Protein AF-A0A367EKC7-F1 (afdb_monomer)

Foldseek 3Di:
DDDQD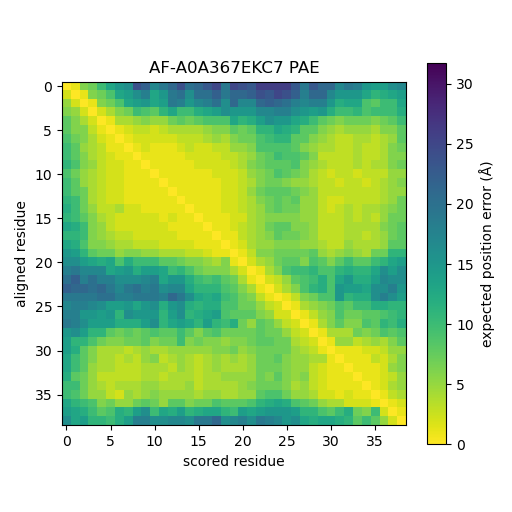QDDPVNCVVCVVVDDDPPPPDDDDPVSCVSSVND

Organism: NCBI:txid2800381

pLDDT: mean 75.49, std 11.44, range [44.78, 90.25]

Secondary structure (DSSP, 8-state):
----PPPPHHHHHHHGGGSPP-TTS-----HHHHHTT--

Structure (mmCIF, N/CA/C/O backbone):
data_AF-A0A367EKC7-F1
#
_entry.id   AF-A0A367EKC7-F1
#
loop_
_atom_site.group_PDB
_atom_site.id
_atom_site.type_symbol
_atom_site.label_atom_id
_atom_site.label_alt_id
_atom_site.label_comp_id
_atom_site.label_asym_id
_atom_site.label_entity_id
_atom_site.label_seq_id
_atom_site.pdbx_PDB_ins_code
_atom_site.Cartn_x
_atom_site.Cartn_y
_atom_site.Cartn_z
_atom_site.occupancy
_atom_site.B_iso_or_equiv
_atom_site.auth_seq_id
_atom_site.auth_comp_id
_atom_site.auth_asym_id
_atom_site.auth_atom_id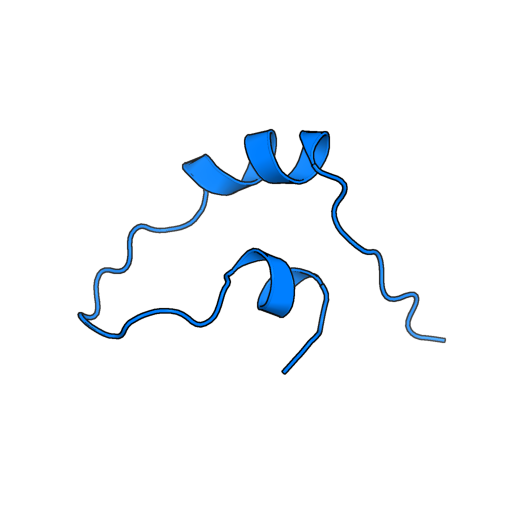
_atom_site.pdbx_PDB_model_num
ATOM 1 N N . MET A 1 1 ? -6.264 -9.296 -22.563 1.00 44.78 1 MET A N 1
ATOM 2 C CA . MET A 1 1 ? -5.183 -10.021 -21.860 1.00 44.78 1 MET A CA 1
ATOM 3 C C . MET A 1 1 ? -4.853 -9.227 -20.603 1.00 44.78 1 MET A C 1
ATOM 5 O O . MET A 1 1 ? -4.259 -8.166 -20.722 1.00 44.78 1 MET A O 1
ATOM 9 N N . ILE A 1 2 ? -5.333 -9.643 -19.427 1.00 54.16 2 ILE A N 1
ATOM 10 C CA . ILE A 1 2 ? -4.997 -8.951 -18.172 1.00 54.16 2 ILE A CA 1
ATOM 11 C C . ILE A 1 2 ? -3.582 -9.398 -17.803 1.00 54.16 2 ILE A C 1
ATOM 13 O O . ILE A 1 2 ? -3.374 -10.554 -17.443 1.00 54.16 2 ILE A O 1
ATOM 17 N N . ARG A 1 3 ? -2.593 -8.515 -17.964 1.00 60.66 3 ARG A N 1
ATOM 18 C CA . ARG A 1 3 ? -1.248 -8.752 -17.433 1.00 60.66 3 ARG A CA 1
ATOM 19 C C . ARG A 1 3 ? -1.314 -8.512 -15.929 1.00 60.66 3 ARG A C 1
ATOM 21 O O . ARG A 1 3 ? -1.403 -7.367 -15.499 1.00 60.66 3 ARG A O 1
ATOM 28 N N . ARG A 1 4 ? -1.336 -9.588 -15.142 1.00 69.19 4 ARG A N 1
ATOM 29 C CA . ARG A 1 4 ? -1.230 -9.499 -13.683 1.00 69.19 4 ARG A CA 1
ATOM 30 C C . ARG A 1 4 ? 0.231 -9.201 -13.354 1.00 69.19 4 ARG A C 1
ATOM 32 O O . ARG A 1 4 ? 1.077 -10.073 -13.511 1.00 69.19 4 ARG A O 1
ATOM 39 N N . HIS A 1 5 ? 0.527 -7.951 -13.016 1.00 74.19 5 HIS A N 1
ATOM 40 C CA . HIS A 1 5 ? 1.860 -7.554 -12.574 1.00 74.19 5 HIS A CA 1
ATOM 41 C C . HIS A 1 5 ? 1.965 -7.830 -11.077 1.00 74.19 5 HIS A C 1
ATOM 43 O O . HIS A 1 5 ? 1.142 -7.340 -10.306 1.00 74.19 5 HIS A O 1
ATOM 49 N N . GLU A 1 6 ? 2.940 -8.639 -10.675 1.00 82.69 6 GLU A N 1
ATOM 50 C CA . GLU A 1 6 ? 3.232 -8.866 -9.263 1.00 82.69 6 GLU A CA 1
ATOM 51 C C . GLU A 1 6 ? 4.228 -7.808 -8.786 1.00 82.69 6 GLU A C 1
ATOM 53 O O . GLU A 1 6 ? 5.229 -7.549 -9.449 1.00 82.69 6 GLU A O 1
ATOM 58 N N . LEU A 1 7 ? 3.940 -7.175 -7.649 1.00 85.38 7 LEU A N 1
ATOM 59 C CA . LEU A 1 7 ? 4.845 -6.223 -7.012 1.00 85.38 7 LEU A CA 1
ATOM 60 C C . LEU A 1 7 ? 6.081 -6.954 -6.487 1.00 85.38 7 LEU A C 1
ATOM 62 O O . LEU A 1 7 ? 5.970 -7.872 -5.659 1.00 85.38 7 LEU A O 1
ATOM 66 N N . SER A 1 8 ? 7.254 -6.505 -6.928 1.00 87.50 8 SER A N 1
ATOM 67 C CA . SER A 1 8 ? 8.534 -6.891 -6.337 1.00 87.50 8 SER A CA 1
ATOM 68 C C . SER A 1 8 ? 8.657 -6.378 -4.897 1.00 87.50 8 SER A C 1
ATOM 70 O O . SER A 1 8 ? 7.898 -5.512 -4.459 1.00 87.50 8 SER A O 1
ATOM 72 N N . ASP A 1 9 ? 9.627 -6.900 -4.144 1.00 86.44 9 ASP A N 1
ATOM 73 C CA . ASP A 1 9 ? 9.868 -6.459 -2.763 1.00 86.44 9 ASP A CA 1
ATOM 74 C C . ASP A 1 9 ? 10.243 -4.970 -2.686 1.00 86.44 9 ASP A C 1
ATOM 76 O O . ASP A 1 9 ? 9.793 -4.265 -1.787 1.00 86.44 9 ASP A O 1
ATOM 80 N N . ALA A 1 10 ? 11.008 -4.467 -3.660 1.00 89.50 10 ALA A N 1
ATOM 81 C CA . ALA A 1 10 ? 11.431 -3.068 -3.702 1.00 89.50 10 ALA A CA 1
ATOM 82 C C . ALA A 1 10 ? 10.260 -2.114 -3.994 1.00 89.50 10 ALA A C 1
ATOM 84 O O . ALA A 1 10 ? 10.109 -1.086 -3.334 1.00 89.50 10 ALA A O 1
ATOM 85 N N . GLU A 1 11 ? 9.403 -2.468 -4.954 1.00 89.25 11 GLU A N 1
ATOM 86 C CA . GLU A 1 11 ? 8.183 -1.705 -5.247 1.00 89.25 11 GLU A CA 1
ATOM 87 C C . GLU A 1 11 ? 7.206 -1.759 -4.069 1.00 89.25 11 GLU A C 1
ATOM 89 O O . GLU A 1 11 ? 6.559 -0.764 -3.740 1.00 89.25 11 GLU A O 1
ATOM 94 N N . TRP A 1 12 ? 7.124 -2.911 -3.401 1.00 86.31 12 TRP A N 1
ATOM 95 C CA . TRP A 1 12 ? 6.290 -3.083 -2.223 1.00 86.31 12 TRP A CA 1
ATOM 96 C C . TRP A 1 12 ? 6.727 -2.184 -1.064 1.00 86.31 12 TRP A C 1
ATOM 98 O O . TRP A 1 12 ? 5.880 -1.506 -0.487 1.00 86.31 12 TRP A O 1
ATOM 108 N N . GLU A 1 13 ? 8.020 -2.116 -0.748 1.00 90.25 13 GLU A N 1
ATOM 109 C CA . GLU A 1 13 ? 8.528 -1.242 0.319 1.00 90.25 13 GLU A CA 1
ATOM 110 C C . GLU A 1 13 ? 8.293 0.248 0.026 1.00 90.25 13 GLU A C 1
ATOM 112 O O . GLU A 1 13 ? 8.044 1.025 0.947 1.00 90.25 13 GLU A O 1
ATOM 117 N N . PHE A 1 14 ? 8.273 0.646 -1.249 1.00 90.00 14 PHE A N 1
ATOM 118 C CA . PHE A 1 14 ? 7.900 2.005 -1.645 1.00 90.00 14 PHE A CA 1
ATOM 119 C C . PHE A 1 14 ? 6.398 2.289 -1.462 1.00 90.00 14 PHE A C 1
ATOM 121 O O . PHE A 1 14 ? 6.014 3.355 -0.981 1.00 90.00 14 PHE A O 1
ATOM 128 N N . VAL A 1 15 ? 5.530 1.340 -1.829 1.00 86.44 15 VAL A N 1
ATOM 129 C CA . VAL A 1 15 ? 4.065 1.512 -1.790 1.00 86.44 15 VAL A CA 1
ATOM 130 C C . VAL A 1 15 ? 3.495 1.346 -0.381 1.00 86.44 15 VAL A C 1
ATOM 132 O O . VAL A 1 15 ? 2.579 2.074 0.001 1.00 86.44 15 VAL A O 1
ATOM 135 N N . ARG A 1 16 ? 4.027 0.408 0.409 1.00 84.94 16 ARG A N 1
ATOM 136 C CA . ARG A 1 16 ? 3.543 0.046 1.749 1.00 84.94 16 ARG A CA 1
ATOM 137 C C . ARG A 1 16 ? 3.264 1.243 2.674 1.00 84.94 16 ARG A C 1
ATOM 139 O O . ARG A 1 16 ? 2.181 1.254 3.258 1.00 84.94 16 ARG A O 1
ATOM 146 N N . PRO A 1 17 ? 4.155 2.242 2.838 1.00 87.56 17 PRO A N 1
ATOM 147 C CA . PRO A 1 17 ? 3.893 3.383 3.721 1.00 87.56 17 PRO A CA 1
ATOM 148 C C . PRO A 1 17 ? 2.831 4.352 3.180 1.00 87.56 17 PRO A C 1
ATOM 150 O O . PR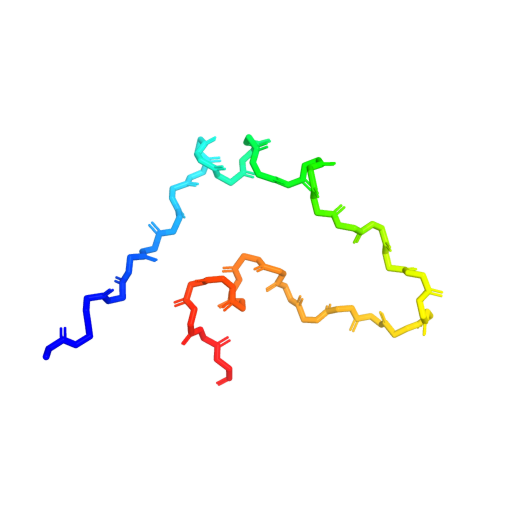O A 1 17 ? 2.269 5.124 3.951 1.00 87.56 17 PRO A O 1
ATOM 153 N N . LEU A 1 18 ? 2.544 4.316 1.874 1.00 86.44 18 LEU A N 1
ATOM 154 C CA . LEU A 1 18 ? 1.507 5.132 1.233 1.00 86.44 18 LEU A CA 1
ATOM 155 C C . LEU A 1 18 ? 0.118 4.499 1.345 1.00 86.44 18 LEU A C 1
ATOM 157 O O . LEU A 1 18 ? -0.890 5.137 1.032 1.00 86.44 18 LEU A O 1
ATOM 161 N N . LEU A 1 19 ? 0.047 3.236 1.772 1.00 82.06 19 LEU A N 1
ATOM 162 C CA . LEU A 1 19 ? -1.226 2.575 1.975 1.00 82.06 19 LEU A CA 1
ATOM 163 C C . LEU A 1 19 ? -1.967 3.230 3.142 1.00 82.06 19 LEU A C 1
ATOM 165 O O . LEU A 1 19 ? -1.377 3.491 4.193 1.00 82.06 19 LEU A O 1
ATOM 169 N N . PRO A 1 20 ? -3.282 3.465 3.001 1.00 79.69 20 PRO A 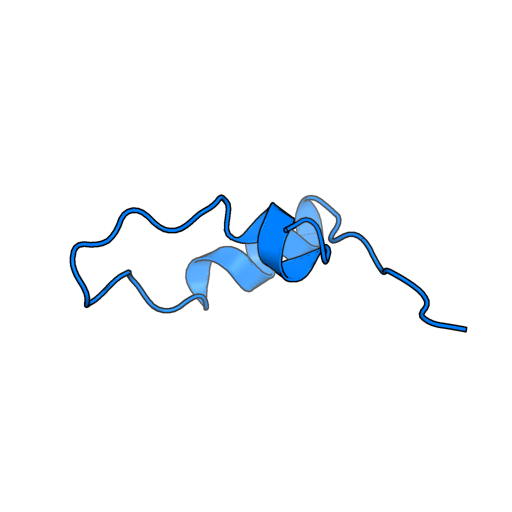N 1
ATOM 170 C CA . PRO A 1 20 ? -4.061 4.012 4.092 1.00 79.69 20 PRO A CA 1
ATOM 171 C C . PRO A 1 20 ? -3.999 3.053 5.282 1.00 79.69 20 PRO A C 1
ATOM 173 O O . PRO A 1 20 ? -4.320 1.863 5.153 1.00 79.69 20 PRO A O 1
ATOM 176 N N . ALA A 1 21 ? -3.614 3.587 6.445 1.00 71.50 21 ALA A N 1
ATOM 177 C CA . ALA A 1 21 ? -3.740 2.883 7.711 1.00 71.50 21 ALA A CA 1
ATOM 178 C C . ALA A 1 21 ? -5.194 2.413 7.855 1.00 71.50 21 ALA A C 1
ATOM 180 O O . ALA A 1 21 ? -6.125 3.149 7.524 1.00 71.50 21 ALA A O 1
ATOM 181 N N . SER A 1 22 ? -5.405 1.166 8.283 1.00 66.94 22 SER A N 1
ATOM 182 C CA . SER A 1 22 ? -6.757 0.612 8.394 1.00 66.94 22 SER A CA 1
ATOM 183 C C . SER A 1 22 ? -7.575 1.420 9.406 1.00 66.94 22 SER A C 1
ATOM 185 O O . SER A 1 22 ? -7.487 1.211 10.610 1.00 66.94 22 SER A O 1
ATOM 187 N N . LEU A 1 23 ? -8.394 2.345 8.904 1.00 64.50 23 LEU A N 1
ATOM 188 C CA . LEU A 1 23 ? -9.280 3.196 9.704 1.00 64.50 23 LEU A CA 1
ATOM 189 C C . LEU A 1 23 ? -10.531 2.451 10.199 1.00 64.50 23 LEU A C 1
ATOM 191 O O . LEU A 1 23 ? -11.287 2.987 11.000 1.00 64.50 23 LEU A O 1
ATOM 195 N N . ARG A 1 24 ? -10.802 1.236 9.698 1.00 63.56 24 ARG A N 1
ATOM 196 C CA . ARG A 1 24 ? -12.103 0.558 9.871 1.00 63.56 24 ARG A CA 1
ATOM 197 C C . ARG A 1 24 ? -12.083 -0.682 10.765 1.00 63.56 24 ARG A C 1
ATOM 199 O O . ARG A 1 24 ? -13.018 -1.473 10.686 1.00 63.56 24 ARG A O 1
ATOM 206 N N . GLY A 1 25 ? -11.040 -0.907 11.566 1.00 59.78 25 GLY A N 1
ATOM 207 C CA . GLY A 1 25 ? -10.976 -2.024 12.529 1.00 59.78 25 GLY A CA 1
ATOM 208 C C . GLY A 1 25 ? -11.013 -3.438 11.920 1.00 59.78 25 GLY A C 1
ATOM 209 O O . GLY A 1 25 ? -10.821 -4.422 12.628 1.00 59.78 25 GLY A O 1
ATOM 210 N N . ARG A 1 26 ? -11.221 -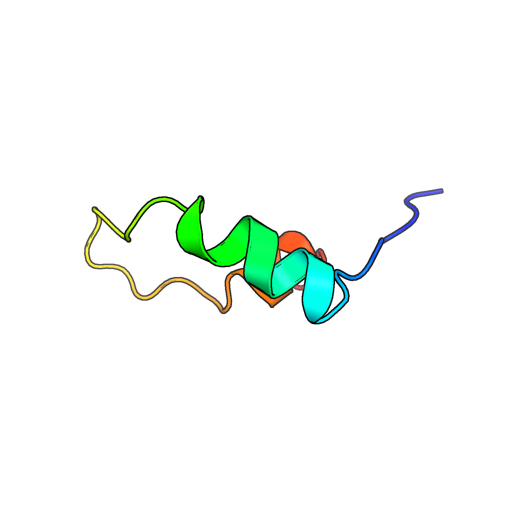3.571 10.604 1.00 62.34 26 ARG A N 1
ATOM 211 C CA . ARG A 1 26 ? -11.101 -4.830 9.873 1.00 62.34 26 ARG A CA 1
ATOM 212 C C . ARG A 1 26 ? 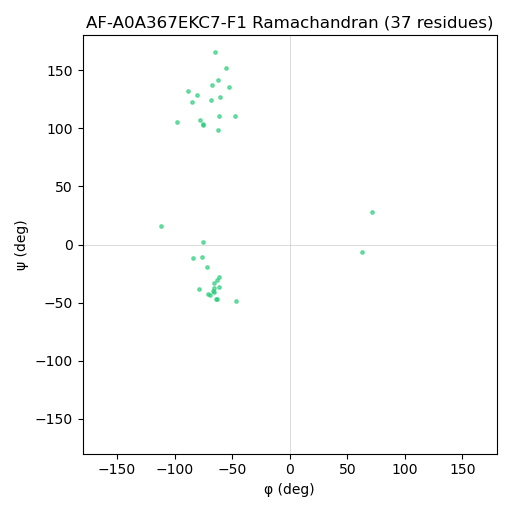-9.634 -5.096 9.568 1.00 62.34 26 ARG A C 1
ATOM 214 O O . ARG A 1 26 ? -8.938 -4.246 9.004 1.00 62.34 26 ARG A O 1
ATOM 221 N N . LYS A 1 27 ? -9.188 -6.305 9.913 1.00 64.62 27 LYS A N 1
ATOM 222 C CA . LYS A 1 27 ? -7.897 -6.846 9.490 1.00 64.62 27 LYS A CA 1
ATOM 223 C C . LYS A 1 27 ? -7.919 -6.932 7.964 1.00 64.62 27 LYS A C 1
ATOM 225 O O . LYS A 1 27 ? -8.715 -7.691 7.411 1.00 64.62 27 LYS A O 1
ATOM 230 N N . ARG A 1 28 ? -7.126 -6.097 7.286 1.00 67.31 28 ARG A N 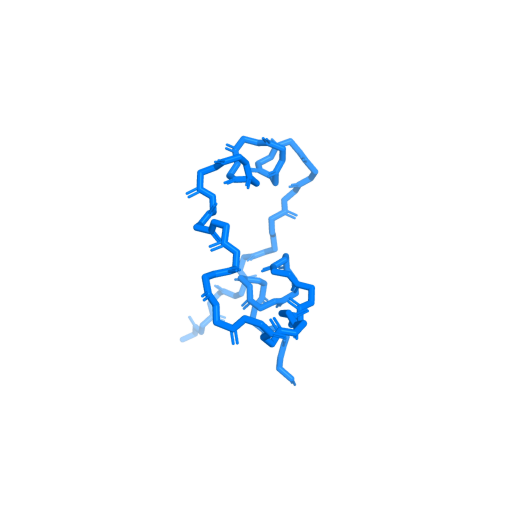1
ATOM 231 C CA . ARG A 1 28 ? -7.003 -6.166 5.826 1.00 67.31 28 ARG A CA 1
ATOM 232 C C . ARG A 1 28 ? -6.428 -7.539 5.468 1.00 67.31 28 ARG A C 1
ATOM 234 O O . ARG A 1 28 ? -5.582 -8.065 6.197 1.00 67.31 28 ARG A O 1
ATOM 241 N N . LEU A 1 29 ? -6.923 -8.124 4.377 1.00 68.31 29 LEU A N 1
ATOM 242 C CA . LEU A 1 29 ? -6.180 -9.179 3.691 1.00 68.31 29 LEU A CA 1
ATOM 243 C C . LEU A 1 29 ? -4.796 -8.607 3.345 1.00 68.31 29 LEU A C 1
ATOM 245 O O . LEU A 1 29 ? -4.685 -7.393 3.192 1.00 68.31 29 LEU A O 1
ATOM 249 N N . ASP A 1 30 ? -3.766 -9.446 3.251 1.00 80.69 30 ASP A N 1
ATOM 250 C CA . ASP A 1 30 ? -2.412 -8.995 2.909 1.00 80.69 30 ASP A CA 1
ATOM 251 C C . ASP A 1 30 ? -2.456 -8.065 1.684 1.00 80.69 30 ASP A C 1
ATOM 253 O O . ASP A 1 30 ? -2.812 -8.486 0.580 1.00 80.69 30 ASP A O 1
ATOM 257 N N . ASP A 1 31 ? -2.172 -6.780 1.906 1.00 78.44 31 ASP A N 1
ATOM 258 C CA . ASP A 1 31 ? -2.405 -5.721 0.926 1.00 78.44 31 ASP A CA 1
ATOM 259 C C . ASP A 1 31 ? -1.596 -5.954 -0.351 1.00 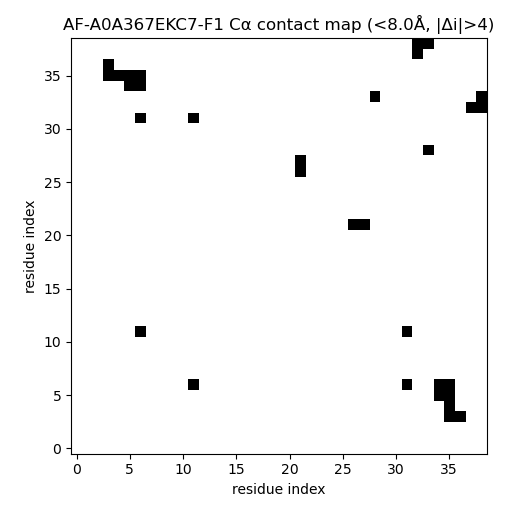78.44 31 ASP A C 1
ATOM 261 O O . ASP A 1 31 ? -2.048 -5.621 -1.448 1.00 78.44 31 ASP A O 1
ATOM 265 N N . ARG A 1 32 ? -0.452 -6.632 -0.232 1.00 80.75 32 ARG A N 1
ATOM 266 C CA . ARG A 1 32 ? 0.352 -7.047 -1.376 1.00 80.75 32 ARG A CA 1
ATOM 267 C C . ARG A 1 32 ? -0.375 -8.073 -2.238 1.00 80.75 32 ARG A C 1
ATOM 269 O O . ARG A 1 32 ? -0.339 -7.985 -3.460 1.00 80.75 32 ARG A O 1
ATOM 276 N N . ARG A 1 33 ? -1.078 -9.029 -1.624 1.00 79.94 33 ARG A N 1
ATOM 277 C CA . ARG A 1 33 ? -1.856 -10.054 -2.341 1.00 79.94 33 ARG A CA 1
ATOM 278 C C . ARG A 1 33 ? -3.041 -9.444 -3.078 1.00 79.94 33 ARG A C 1
ATOM 280 O O . ARG A 1 33 ? -3.289 -9.813 -4.222 1.00 79.94 33 ARG A O 1
ATOM 287 N N . VAL A 1 34 ? -3.711 -8.478 -2.452 1.00 80.19 34 VAL A N 1
ATOM 288 C CA . VAL A 1 34 ? -4.825 -7.745 -3.069 1.00 80.19 34 VAL A CA 1
ATOM 289 C C . VAL A 1 34 ? -4.341 -6.941 -4.277 1.00 80.19 34 VAL A C 1
ATOM 291 O O . VAL A 1 34 ? -4.943 -7.033 -5.345 1.00 80.19 34 VAL A O 1
ATOM 294 N N . LEU A 1 35 ? -3.231 -6.207 -4.144 1.00 79.88 35 LEU A N 1
ATOM 295 C CA . LEU A 1 35 ? -2.639 -5.451 -5.255 1.00 79.88 35 LEU A CA 1
ATOM 296 C C . LEU A 1 35 ? -2.113 -6.359 -6.375 1.00 79.88 35 LEU A C 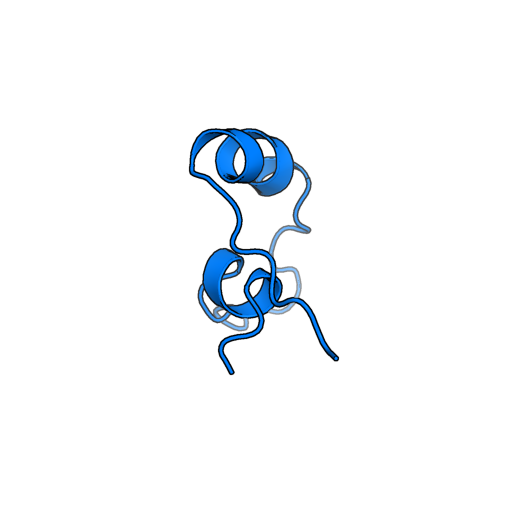1
ATOM 298 O O . LEU A 1 35 ? -2.246 -6.020 -7.547 1.00 79.88 35 LEU A O 1
ATOM 302 N N . ASN A 1 36 ? -1.610 -7.544 -6.028 1.00 81.19 36 ASN A N 1
ATOM 303 C CA . ASN A 1 36 ? -1.215 -8.573 -6.990 1.00 81.19 36 ASN A CA 1
ATOM 304 C C . ASN A 1 36 ? -2.414 -9.307 -7.623 1.00 81.19 36 ASN A C 1
ATOM 306 O O . ASN A 1 36 ? -2.213 -10.235 -8.404 1.00 81.19 36 ASN A O 1
ATOM 310 N N . GLY A 1 37 ? -3.659 -8.937 -7.303 1.00 71.31 37 GLY A N 1
ATOM 311 C CA . GLY A 1 37 ? -4.861 -9.538 -7.886 1.00 71.31 37 GLY A CA 1
ATOM 312 C C . GLY A 1 37 ? -5.143 -10.970 -7.416 1.00 71.31 37 GLY A C 1
ATOM 313 O O . GLY A 1 37 ? -5.717 -11.759 -8.167 1.00 71.31 37 GLY A O 1
ATOM 314 N N . ILE A 1 38 ? -4.710 -11.324 -6.203 1.00 67.69 38 ILE A N 1
ATOM 315 C CA . ILE A 1 38 ? -5.053 -12.574 -5.516 1.00 67.69 38 ILE A CA 1
ATOM 316 C C . ILE A 1 38 ? -6.194 -12.252 -4.542 1.00 67.69 38 ILE A C 1
ATOM 318 O O . ILE A 1 38 ? -5.951 -11.630 -3.506 1.00 67.69 38 ILE A O 1
ATOM 322 N N . VAL A 1 39 ? -7.420 -12.666 -4.875 1.00 57.59 39 VAL A N 1
ATOM 323 C CA . VAL A 1 39 ? -8.589 -12.627 -3.974 1.00 57.59 39 VAL A CA 1
ATOM 324 C C . VAL A 1 39 ? -8.942 -14.044 -3.561 1.00 57.59 39 VAL A C 1
ATOM 326 O O . VAL A 1 39 ? -8.986 -14.903 -4.469 1.00 57.59 39 VAL A O 1
#

Radius of gyration: 11.36 Å; Cα contacts (8 Å, |Δi|>4): 16; chains: 1; bounding box: 24×18×34 Å

Mean predicted aligned error: 7.43 Å

Sequence (39 aa):
MIRRHELSDAEWEFVRPLLPASLRGRKRLDDRRVLNGIV

Solvent-accessible surface area (backbone atoms only — not comparable to full-atom values): 2721 Å² total; per-residue (Å²): 133,86,80,77,64,70,76,49,73,71,58,40,66,66,46,57,80,74,50,79,73,75,85,75,84,59,82,71,69,63,63,67,42,52,72,39,70,54,129